Protein AF-A0A7Y3DMK2-F1 (afdb_monomer)

Mean predicted aligned error: 9.48 Å

Foldseek 3Di:
DVVVVVVVVVVVVVVVVVPPPPCVPPDQDDDPDGHPDDCVVCPVFWDCVQWDADDPHNQKTWTWTDDDPPDDTDIDIDGD

Structure (mmCIF, N/CA/C/O backbone):
data_AF-A0A7Y3DMK2-F1
#
_entry.id   AF-A0A7Y3DMK2-F1
#
loop_
_atom_site.group_PDB
_atom_site.id
_atom_site.type_symbol
_atom_site.label_atom_id
_atom_site.label_alt_id
_atom_site.label_comp_id
_atom_site.label_asym_id
_atom_site.label_entity_id
_atom_site.label_seq_id
_atom_site.pdbx_PDB_ins_code
_atom_site.Cartn_x
_atom_site.Cartn_y
_atom_site.Cartn_z
_atom_site.occupancy
_atom_site.B_iso_or_equiv
_atom_site.auth_seq_id
_atom_site.auth_comp_id
_atom_site.auth_asym_id
_atom_site.auth_atom_id
_atom_site.pdbx_PDB_model_num
ATOM 1 N N . MET A 1 1 ? -5.776 45.472 36.588 1.00 63.12 1 MET A N 1
ATOM 2 C CA . MET A 1 1 ? -5.215 45.066 35.272 1.00 63.12 1 MET A CA 1
ATOM 3 C C . MET A 1 1 ? -4.563 43.682 35.300 1.00 63.12 1 MET A C 1
ATOM 5 O O . MET A 1 1 ? -4.867 42.894 34.418 1.00 63.12 1 MET A O 1
ATOM 9 N N . LYS A 1 2 ? -3.757 43.341 36.320 1.00 74.56 2 LYS A N 1
ATOM 10 C CA . LYS A 1 2 ? -3.066 42.038 36.439 1.00 74.56 2 LYS A CA 1
ATOM 11 C C . LYS A 1 2 ? -3.996 40.809 36.359 1.00 74.56 2 LYS A C 1
ATOM 13 O O . LYS A 1 2 ? -3.723 39.898 35.594 1.00 74.56 2 LYS A O 1
ATOM 18 N N . THR A 1 3 ? -5.141 40.821 37.047 1.00 78.06 3 THR A N 1
ATOM 19 C CA . THR A 1 3 ? -6.107 39.701 37.028 1.00 78.06 3 THR A CA 1
ATOM 20 C C . THR A 1 3 ? -6.735 39.465 35.651 1.00 78.06 3 THR A C 1
ATOM 22 O O . THR A 1 3 ? -6.909 38.326 35.240 1.00 78.06 3 THR A O 1
ATOM 25 N N . ARG A 1 4 ? -7.024 40.537 34.897 1.00 85.75 4 ARG A N 1
ATOM 26 C CA . ARG A 1 4 ? -7.562 40.433 33.529 1.00 85.75 4 ARG A CA 1
ATOM 27 C C . ARG A 1 4 ? -6.529 39.861 32.556 1.00 85.75 4 ARG A C 1
ATOM 29 O O . ARG A 1 4 ? -6.889 39.076 31.690 1.00 85.75 4 ARG A O 1
ATOM 36 N N . LEU A 1 5 ? -5.255 40.214 32.742 1.00 87.25 5 LEU A N 1
ATOM 37 C CA . LEU A 1 5 ? -4.151 39.662 31.958 1.00 87.25 5 LEU A CA 1
ATOM 38 C C . LEU A 1 5 ? -3.968 38.160 32.223 1.00 87.25 5 LEU A C 1
ATOM 40 O O . LEU A 1 5 ? -3.821 37.394 31.282 1.00 87.25 5 LEU A O 1
ATOM 44 N N . ILE A 1 6 ? -4.052 37.728 33.485 1.00 89.69 6 ILE A N 1
ATOM 45 C CA . ILE A 1 6 ? -3.957 36.305 33.853 1.00 89.69 6 ILE A CA 1
ATOM 46 C C . ILE A 1 6 ? -5.098 35.500 33.223 1.00 89.69 6 ILE A C 1
ATOM 48 O O . ILE A 1 6 ? -4.854 34.429 32.673 1.00 89.69 6 ILE A O 1
ATOM 52 N N . LEU A 1 7 ? -6.331 36.013 33.264 1.00 90.19 7 LEU A N 1
ATOM 53 C CA . LEU A 1 7 ? -7.480 35.352 32.634 1.00 90.19 7 LEU A CA 1
ATOM 54 C C . LEU A 1 7 ? -7.311 35.241 31.115 1.00 90.19 7 LEU A C 1
ATOM 56 O O . LEU A 1 7 ? -7.591 34.193 30.543 1.00 90.19 7 LEU A O 1
ATOM 60 N N . PHE A 1 8 ? -6.797 36.291 30.475 1.00 90.69 8 PHE A N 1
ATOM 61 C CA . PHE A 1 8 ? -6.542 36.297 29.037 1.00 90.69 8 PHE A CA 1
ATOM 62 C C . PHE A 1 8 ? -5.454 35.292 28.628 1.00 90.69 8 PHE A C 1
ATOM 64 O O . PHE A 1 8 ? -5.630 34.550 27.666 1.00 90.69 8 PHE A O 1
ATOM 71 N N . VAL A 1 9 ? -4.361 35.211 29.390 1.00 92.38 9 VAL A N 1
ATO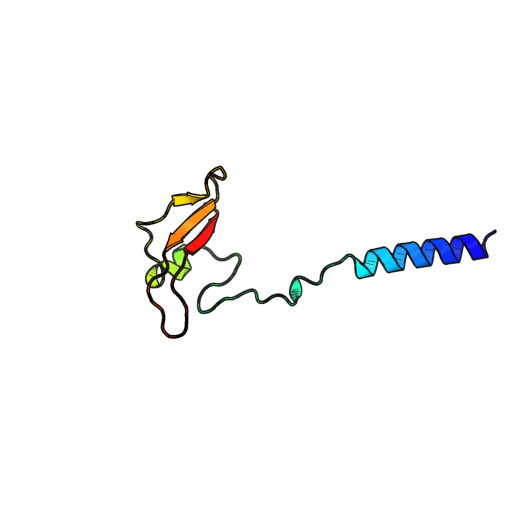M 72 C CA . VAL A 1 9 ? -3.291 34.229 29.148 1.00 92.38 9 VAL A CA 1
ATOM 73 C C . VAL A 1 9 ? -3.800 32.801 29.349 1.00 92.38 9 VAL A C 1
ATOM 75 O O . VAL A 1 9 ? -3.530 31.943 28.516 1.00 92.38 9 VAL A O 1
ATOM 78 N N . ASN A 1 10 ? -4.587 32.542 30.398 1.00 87.06 10 ASN A N 1
ATOM 79 C CA . ASN A 1 10 ? -5.181 31.218 30.611 1.00 87.06 10 ASN A CA 1
ATOM 80 C C .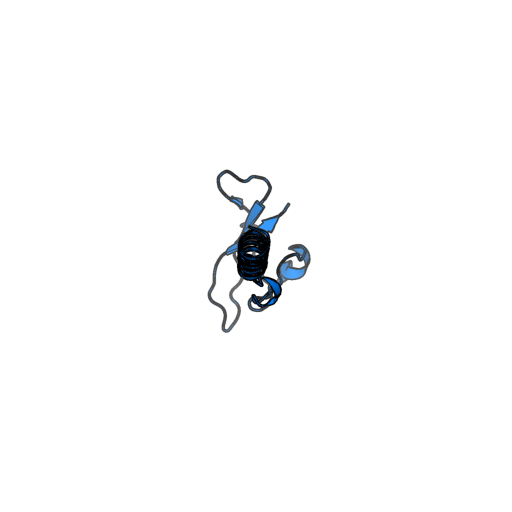 ASN A 1 10 ? -6.126 30.823 29.471 1.00 87.06 10 ASN A C 1
ATOM 82 O O . ASN A 1 10 ? -6.094 29.683 29.020 1.00 87.06 10 ASN A O 1
ATOM 86 N N . PHE A 1 11 ? -6.925 31.767 28.971 1.00 87.81 11 PHE A N 1
ATOM 87 C CA . PHE A 1 11 ? -7.809 31.531 27.833 1.00 87.81 11 PHE A CA 1
ATOM 88 C C . PHE A 1 11 ? -7.029 31.178 26.557 1.00 87.81 11 PHE A C 1
ATOM 90 O O . PHE A 1 11 ? -7.383 30.225 25.866 1.00 87.81 11 PHE A O 1
ATOM 97 N N . LEU A 1 12 ? -5.926 31.884 26.284 1.00 88.25 12 LEU A N 1
ATOM 98 C CA . LEU A 1 12 ? -5.041 31.577 25.157 1.00 88.25 12 LEU A CA 1
ATOM 99 C C . LEU A 1 12 ? -4.408 30.185 25.269 1.00 88.25 12 LEU A C 1
ATOM 101 O O . LEU A 1 12 ? -4.369 29.460 24.278 1.00 88.25 12 LEU A O 1
ATOM 105 N N . VAL A 1 13 ? -3.961 29.789 26.464 1.00 86.25 13 VAL A N 1
ATOM 106 C CA . VAL A 1 13 ? -3.415 28.442 26.710 1.00 86.25 13 VAL A CA 1
ATOM 107 C C . VAL A 1 13 ? -4.483 27.370 26.488 1.00 86.25 13 VAL A C 1
ATOM 109 O O . VAL A 1 13 ? -4.199 26.346 25.873 1.00 86.25 13 VAL A O 1
ATOM 112 N N . PHE A 1 14 ? -5.722 27.614 26.922 1.00 82.44 14 PHE A N 1
ATOM 113 C CA . PHE A 1 14 ? -6.822 26.662 26.753 1.00 82.44 14 PHE A CA 1
ATOM 114 C C . PHE A 1 14 ? -7.166 26.424 25.275 1.00 82.44 14 PHE A C 1
ATOM 116 O O . PHE A 1 14 ? -7.359 25.280 24.874 1.00 82.44 14 PHE A O 1
ATOM 123 N N . ILE A 1 15 ? -7.171 27.480 24.452 1.00 81.75 15 ILE A N 1
ATOM 124 C CA . ILE A 1 15 ? -7.356 27.370 22.992 1.00 81.75 15 ILE A CA 1
ATOM 125 C C . ILE A 1 15 ? -6.199 26.601 22.343 1.00 81.75 15 ILE A C 1
ATOM 127 O O . ILE A 1 15 ? -6.409 25.827 21.411 1.00 81.75 15 ILE A O 1
ATOM 131 N N . TRP A 1 16 ? -4.975 26.795 22.834 1.00 74.62 16 TRP A N 1
ATOM 132 C CA . TRP A 1 16 ? -3.798 26.105 22.308 1.00 74.62 16 TRP A CA 1
ATOM 133 C C . TRP A 1 16 ? -3.854 24.590 22.540 1.00 74.62 16 TRP A C 1
ATOM 135 O O . TRP A 1 16 ? -3.463 23.825 21.665 1.00 74.62 16 TRP A O 1
ATOM 145 N N . VAL A 1 17 ? -4.381 24.150 23.686 1.00 72.44 17 VAL A N 1
ATOM 146 C CA . VAL A 1 17 ? -4.510 22.721 24.016 1.00 72.44 17 VAL A CA 1
ATOM 147 C C . VAL A 1 17 ? -5.643 22.051 23.232 1.00 72.44 17 VAL A C 1
ATOM 149 O O . VAL A 1 17 ? -5.480 20.919 22.789 1.00 72.44 17 VAL A O 1
ATOM 1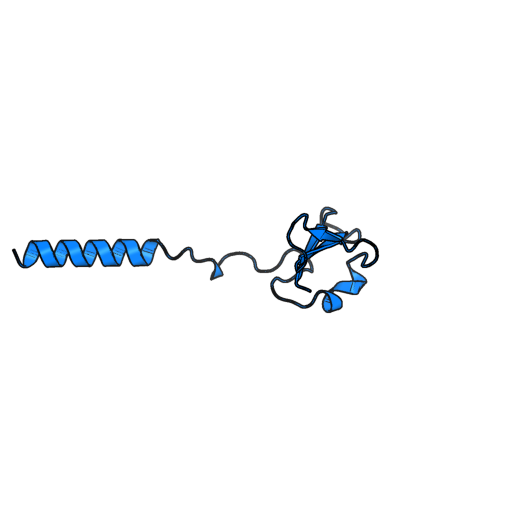52 N N . THR A 1 18 ? -6.774 22.728 23.013 1.00 66.00 18 THR A N 1
ATOM 153 C CA . THR A 1 18 ? -7.914 22.139 22.282 1.00 66.00 18 THR A CA 1
ATOM 154 C C . THR A 1 18 ? -7.728 22.110 20.763 1.00 66.00 18 THR A C 1
ATOM 156 O O . THR A 1 18 ? -8.437 21.371 20.084 1.00 66.00 18 THR A O 1
ATOM 159 N N . GLY A 1 19 ? -6.782 22.887 20.224 1.00 60.66 19 GLY A N 1
ATOM 160 C CA . GLY A 1 19 ? -6.443 22.902 18.798 1.00 60.66 19 GLY A CA 1
ATOM 161 C C . GLY A 1 19 ? -5.529 21.760 18.342 1.00 60.66 19 GLY A C 1
ATOM 162 O O . GLY A 1 19 ? -5.348 21.573 17.139 1.00 60.66 19 GLY A O 1
ATOM 163 N N . VAL A 1 20 ? -4.955 20.986 19.270 1.00 62.22 20 VAL A N 1
ATOM 164 C CA . VAL A 1 20 ? -4.187 19.785 18.927 1.00 62.22 20 VAL A CA 1
ATOM 165 C C . 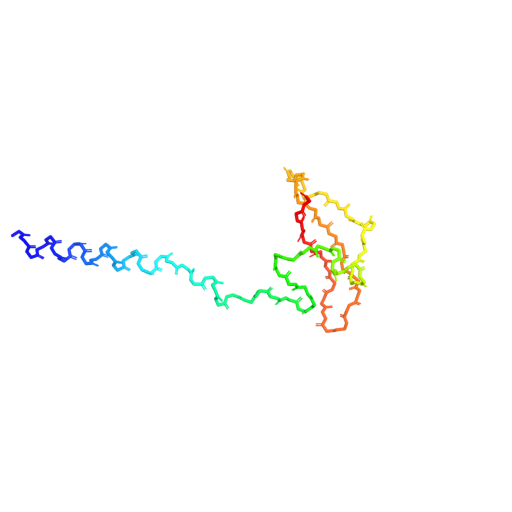VAL A 1 20 ? -5.182 18.659 18.675 1.00 62.22 20 VAL A C 1
ATOM 167 O O . VAL A 1 20 ? -5.581 17.942 19.588 1.00 62.22 20 VAL A O 1
ATOM 170 N N . SER A 1 21 ? -5.617 18.514 17.426 1.00 59.97 21 SER A N 1
ATOM 171 C CA . SER A 1 21 ? -6.323 17.312 16.989 1.00 59.97 21 SER A CA 1
ATOM 172 C C . SER A 1 21 ? -5.465 16.098 17.352 1.00 59.97 21 SER A C 1
ATOM 174 O O . SER A 1 21 ? -4.368 15.937 16.815 1.00 59.97 21 SER A O 1
ATOM 176 N N . PHE A 1 22 ? -5.934 15.265 18.284 1.00 59.44 22 PHE A N 1
ATOM 177 C CA . PHE A 1 22 ? -5.268 14.030 18.701 1.00 59.44 22 PHE A CA 1
ATOM 178 C C . PHE A 1 22 ? -5.327 12.991 17.567 1.00 59.44 22 PHE A C 1
ATOM 180 O O . PHE A 1 22 ? -6.032 11.992 17.642 1.00 59.44 22 PHE A O 1
ATOM 187 N N . ALA A 1 23 ? -4.568 13.215 16.492 1.00 57.62 23 ALA A N 1
ATOM 188 C CA . ALA A 1 23 ? -4.439 12.284 15.370 1.00 57.62 23 ALA A CA 1
ATOM 189 C C . ALA A 1 23 ? -3.809 10.940 15.783 1.00 57.62 23 ALA A C 1
ATOM 191 O O . ALA A 1 23 ? -3.905 9.969 15.046 1.00 57.62 23 ALA A O 1
ATOM 192 N N . ASN A 1 24 ? -3.221 10.865 16.981 1.00 58.62 24 ASN A N 1
ATOM 193 C CA . ASN A 1 24 ? -2.669 9.635 17.543 1.00 58.62 24 ASN A CA 1
ATOM 194 C C . ASN A 1 24 ? -3.731 8.549 17.810 1.00 58.62 24 ASN A C 1
ATOM 196 O O . ASN A 1 24 ? -3.375 7.378 17.899 1.00 58.62 24 ASN A O 1
ATOM 200 N N . GLU A 1 25 ? -5.010 8.917 17.946 1.00 64.62 25 GLU A N 1
ATOM 201 C CA . GLU A 1 25 ? -6.119 7.964 18.116 1.00 64.62 25 GLU A CA 1
ATOM 202 C C . GLU A 1 25 ? -6.746 7.522 16.784 1.00 64.62 25 GLU A C 1
ATOM 204 O O . GLU A 1 25 ? -7.588 6.622 16.765 1.00 64.62 25 GLU A O 1
ATOM 209 N N . ALA A 1 26 ? -6.353 8.127 15.657 1.00 70.12 26 ALA A N 1
ATOM 210 C CA . ALA A 1 26 ? -6.845 7.699 14.357 1.00 70.12 26 ALA A CA 1
ATOM 211 C C . ALA A 1 26 ? -6.273 6.309 14.010 1.00 70.12 26 AL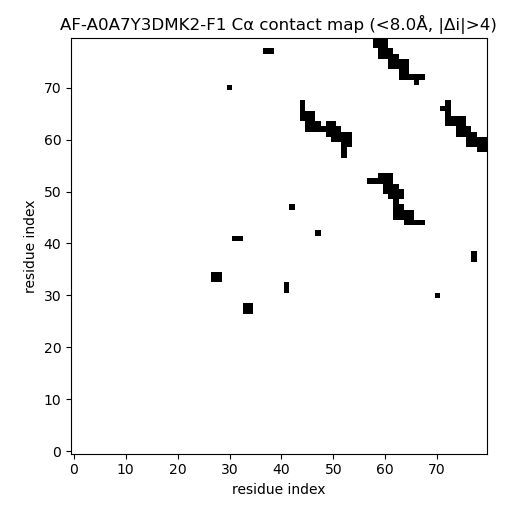A A C 1
ATOM 213 O O . ALA A 1 26 ? -5.103 6.029 14.286 1.00 70.12 26 ALA A O 1
ATOM 214 N N . PRO A 1 27 ? -7.067 5.413 13.400 1.00 73.06 27 PRO A N 1
ATOM 215 C CA . PRO A 1 27 ? -6.576 4.104 12.998 1.00 73.06 27 PRO A CA 1
ATOM 216 C C . PRO A 1 27 ? -5.459 4.260 11.960 1.00 73.06 27 PRO A C 1
ATOM 218 O O . PRO A 1 27 ? -5.679 4.754 10.857 1.00 73.06 27 PRO A O 1
ATOM 221 N N . HIS A 1 28 ? -4.257 3.798 12.307 1.00 83.75 28 HIS A N 1
ATOM 222 C CA . HIS A 1 28 ? -3.087 3.814 11.420 1.00 83.75 28 HIS A CA 1
ATOM 223 C C . HIS A 1 28 ? -3.043 2.622 10.453 1.00 83.75 28 HIS A C 1
ATOM 225 O O . HIS A 1 28 ? -2.057 2.429 9.745 1.00 83.75 28 HIS A O 1
ATOM 231 N N . GLN A 1 29 ? -4.094 1.803 10.438 1.00 89.25 29 GLN A N 1
ATOM 232 C CA . GLN A 1 29 ? -4.182 0.592 9.640 1.00 89.25 29 GLN A CA 1
ATOM 233 C C . GLN A 1 29 ? -5.609 0.394 9.129 1.00 89.25 29 GLN A C 1
ATOM 235 O O . GLN A 1 29 ? -6.576 0.560 9.874 1.00 89.25 29 GLN A O 1
ATOM 240 N N . VAL A 1 30 ? -5.727 -0.013 7.866 1.00 87.38 30 VAL A N 1
ATOM 241 C CA . VAL A 1 30 ? -6.981 -0.441 7.238 1.00 87.38 30 VAL A CA 1
ATOM 242 C C . VAL A 1 30 ? -6.750 -1.811 6.613 1.00 87.38 30 VAL A C 1
ATOM 244 O O . VAL A 1 30 ? -6.009 -1.952 5.640 1.00 87.38 30 VAL A O 1
ATOM 247 N N . GLY A 1 31 ? -7.370 -2.845 7.186 1.00 88.75 31 GLY A N 1
ATOM 248 C CA . GLY A 1 31 ? -7.134 -4.221 6.755 1.00 88.75 31 GLY A CA 1
ATOM 249 C C . GLY A 1 31 ? -5.671 -4.621 6.935 1.00 88.75 31 GLY A C 1
ATOM 250 O O . GLY A 1 31 ? -5.163 -4.599 8.051 1.00 88.75 31 GLY A O 1
ATOM 251 N N . VAL A 1 32 ? -4.996 -4.967 5.838 1.00 91.88 32 VAL A N 1
ATOM 252 C CA . VAL A 1 32 ? -3.562 -5.314 5.820 1.00 91.88 32 VAL A CA 1
ATOM 253 C C . VAL A 1 32 ? -2.640 -4.105 5.620 1.00 91.88 32 VAL A C 1
ATOM 255 O O . VAL A 1 32 ? -1.431 -4.237 5.782 1.00 91.88 32 VAL A O 1
ATOM 258 N N . PHE A 1 33 ? -3.182 -2.935 5.269 1.00 93.44 33 PHE A N 1
ATOM 259 C CA . PHE A 1 33 ? -2.398 -1.758 4.892 1.00 93.44 33 PHE A CA 1
ATOM 260 C C . PHE A 1 33 ? -2.145 -0.857 6.097 1.00 93.44 33 PHE A C 1
ATOM 262 O O . PHE A 1 33 ? -3.090 -0.425 6.758 1.00 93.44 33 PHE A O 1
ATOM 269 N N . ILE A 1 34 ? -0.874 -0.556 6.362 1.00 93.00 34 ILE A N 1
ATOM 270 C CA . ILE A 1 34 ? -0.427 0.268 7.492 1.00 93.00 34 ILE A CA 1
ATOM 271 C C . ILE A 1 34 ? 0.131 1.584 6.943 1.00 93.00 34 ILE A C 1
ATOM 273 O O . ILE A 1 34 ? 0.934 1.579 6.007 1.00 93.00 34 ILE A O 1
ATOM 277 N N . LEU A 1 35 ? -0.285 2.711 7.522 1.00 90.62 35 LEU A N 1
ATOM 278 C CA . LEU A 1 35 ? 0.209 4.035 7.144 1.00 90.62 35 LEU A CA 1
ATOM 279 C C . LEU A 1 35 ? 1.715 4.156 7.398 1.00 90.62 35 LEU A C 1
ATOM 281 O O . LEU A 1 35 ? 2.221 3.652 8.394 1.00 90.62 35 LEU A O 1
ATOM 285 N N . ASN A 1 36 ? 2.414 4.893 6.531 1.00 90.50 36 ASN A N 1
ATOM 286 C CA . ASN A 1 36 ? 3.857 5.146 6.632 1.00 90.50 36 ASN A CA 1
ATOM 287 C C . ASN A 1 36 ? 4.738 3.881 6.531 1.00 90.50 36 ASN A C 1
ATOM 289 O O . ASN A 1 36 ? 5.822 3.808 7.109 1.00 90.50 36 ASN A O 1
ATOM 293 N N . HIS A 1 37 ? 4.280 2.875 5.785 1.00 92.69 37 HIS A N 1
ATOM 294 C CA . HIS A 1 37 ? 5.075 1.702 5.431 1.00 92.69 37 HIS A CA 1
ATOM 295 C C . HIS A 1 37 ? 5.392 1.684 3.936 1.00 92.69 37 HIS A C 1
ATOM 297 O O . HIS A 1 37 ? 4.624 2.170 3.110 1.00 92.69 37 HIS A O 1
ATOM 303 N N . ASN A 1 38 ? 6.532 1.083 3.589 1.00 93.75 38 ASN A N 1
ATOM 304 C CA . ASN A 1 38 ? 6.939 0.915 2.200 1.00 93.75 38 ASN A CA 1
ATOM 305 C C . ASN A 1 38 ? 5.942 0.015 1.445 1.00 93.75 38 ASN A C 1
ATOM 307 O O . ASN A 1 38 ? 5.619 -1.077 1.922 1.00 93.75 38 ASN A O 1
ATOM 311 N N . ILE A 1 39 ? 5.507 0.452 0.258 1.00 94.81 39 ILE A N 1
ATOM 312 C CA . ILE A 1 39 ? 4.558 -0.273 -0.597 1.00 94.81 39 IL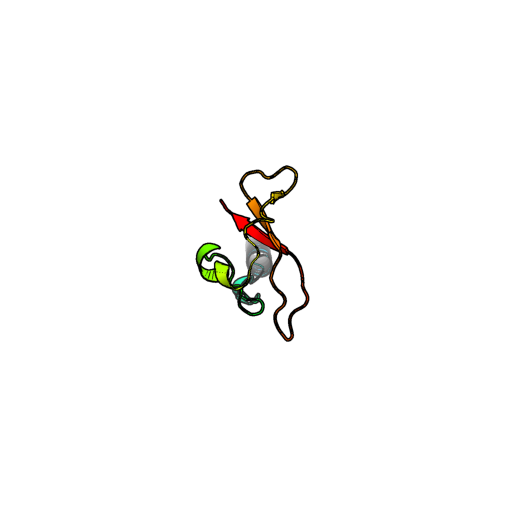E A CA 1
ATOM 313 C C . ILE A 1 39 ? 5.024 -1.694 -0.943 1.00 94.81 39 ILE A C 1
ATOM 315 O O . ILE A 1 39 ? 4.208 -2.609 -1.040 1.00 94.81 39 ILE A O 1
ATOM 319 N N . ALA A 1 40 ? 6.338 -1.922 -1.039 1.00 94.31 40 ALA A N 1
ATOM 320 C CA . ALA A 1 40 ? 6.919 -3.227 -1.345 1.00 94.31 40 ALA A CA 1
ATOM 321 C C . ALA A 1 40 ? 6.544 -4.305 -0.315 1.00 94.31 40 ALA A C 1
ATOM 323 O O . ALA A 1 40 ? 6.481 -5.487 -0.660 1.00 94.31 40 ALA A O 1
ATOM 324 N N . ASN A 1 41 ? 6.235 -3.908 0.925 1.00 95.75 41 ASN A N 1
ATOM 325 C CA . ASN A 1 41 ? 5.767 -4.818 1.973 1.00 95.75 41 ASN A CA 1
ATOM 326 C C . ASN A 1 41 ? 4.370 -5.391 1.679 1.00 95.75 41 ASN A C 1
ATOM 328 O O . ASN A 1 41 ? 3.986 -6.394 2.273 1.00 95.75 41 ASN A O 1
ATOM 332 N N . PHE A 1 42 ? 3.616 -4.770 0.769 1.00 95.06 42 PHE A N 1
ATOM 333 C CA . PHE A 1 42 ? 2.232 -5.118 0.452 1.00 95.06 42 PHE A CA 1
ATOM 334 C C . PHE A 1 42 ? 2.049 -5.635 -0.980 1.00 95.06 42 PHE A C 1
ATOM 336 O O . PHE A 1 42 ? 0.911 -5.807 -1.408 1.00 95.06 42 PHE A O 1
ATOM 343 N N . LYS A 1 43 ? 3.134 -5.931 -1.713 1.00 94.44 43 LYS A N 1
ATOM 344 C CA . LYS A 1 43 ? 3.119 -6.395 -3.120 1.00 94.44 43 LYS A CA 1
ATOM 345 C C . LYS A 1 43 ? 2.169 -7.571 -3.393 1.00 94.44 43 LYS A C 1
ATOM 347 O O . LYS A 1 43 ? 1.616 -7.707 -4.482 1.00 94.44 43 LYS A O 1
ATOM 352 N N . ASP A 1 44 ? 1.955 -8.424 -2.395 1.00 95.81 44 ASP A N 1
ATOM 353 C CA . ASP A 1 44 ? 1.087 -9.592 -2.530 1.00 95.81 44 ASP A CA 1
ATOM 354 C C . ASP A 1 44 ? -0.397 -9.199 -2.551 1.00 95.81 44 ASP A C 1
ATOM 356 O O . ASP A 1 44 ? -1.205 -9.934 -3.115 1.00 95.81 44 ASP A O 1
ATOM 360 N N . TYR A 1 45 ? -0.736 -8.005 -2.059 1.00 95.81 45 TYR A N 1
ATOM 361 C CA . TYR A 1 45 ? -2.089 -7.460 -1.922 1.00 95.81 45 TYR A CA 1
ATOM 362 C C . TYR A 1 45 ? -2.427 -6.351 -2.930 1.00 95.81 45 TYR A C 1
ATOM 364 O O . TYR A 1 45 ? -3.562 -5.881 -2.944 1.00 95.81 45 TYR A O 1
ATOM 372 N N . VAL A 1 46 ? -1.483 -5.940 -3.779 1.00 96.25 46 VAL A N 1
ATOM 373 C CA . VAL A 1 46 ? -1.658 -4.858 -4.767 1.00 96.25 46 VAL A CA 1
ATOM 374 C C . VAL A 1 46 ? -1.285 -5.312 -6.174 1.00 96.25 46 VAL A C 1
ATOM 376 O O . VAL A 1 46 ? -0.581 -6.311 -6.345 1.00 96.25 46 VAL A O 1
ATOM 379 N N . ILE A 1 47 ? -1.773 -4.595 -7.182 1.00 97.12 47 ILE A N 1
ATOM 380 C CA . ILE A 1 47 ? -1.478 -4.829 -8.600 1.00 97.12 47 ILE A CA 1
ATOM 381 C C . ILE A 1 47 ? -0.525 -3.724 -9.061 1.00 97.12 47 ILE A C 1
ATOM 383 O O . ILE A 1 47 ? -0.959 -2.694 -9.560 1.00 97.12 47 ILE A O 1
ATOM 387 N N . MET A 1 48 ? 0.781 -3.908 -8.846 1.00 95.06 48 MET A N 1
ATOM 388 C CA . MET A 1 48 ? 1.794 -2.858 -9.068 1.00 95.06 48 MET A CA 1
ATOM 389 C C . MET A 1 48 ? 1.806 -2.302 -10.497 1.00 95.06 48 MET A C 1
ATOM 391 O O . MET A 1 48 ? 2.224 -1.172 -10.718 1.00 95.06 48 MET A O 1
ATOM 395 N N . GLU A 1 49 ? 1.325 -3.071 -11.469 1.00 96.50 49 GLU A N 1
ATOM 396 C CA . GLU A 1 49 ? 1.218 -2.673 -12.871 1.00 96.50 49 GLU A CA 1
ATOM 397 C C . GLU A 1 49 ? 0.205 -1.540 -13.103 1.00 96.50 49 GLU A C 1
ATOM 399 O O . GLU A 1 49 ? 0.245 -0.901 -14.153 1.00 96.50 49 GLU A O 1
ATOM 404 N N . THR A 1 50 ? -0.692 -1.276 -12.147 1.00 96.56 50 THR A N 1
ATOM 405 C CA . THR A 1 50 ? -1.661 -0.171 -12.218 1.00 96.56 50 THR A CA 1
ATOM 406 C C . THR A 1 50 ? -1.162 1.104 -11.535 1.00 96.56 50 THR A C 1
ATOM 408 O O . THR A 1 50 ? -1.961 2.020 -11.346 1.00 96.56 50 THR A O 1
ATOM 411 N N . ALA A 1 51 ? 0.102 1.157 -11.099 1.00 95.94 51 ALA A N 1
ATOM 412 C CA . ALA A 1 51 ? 0.658 2.326 -10.429 1.00 95.94 51 ALA A CA 1
ATOM 413 C C . ALA A 1 51 ? 0.627 3.551 -11.354 1.00 95.94 51 ALA A C 1
ATOM 415 O O . ALA A 1 51 ? 1.174 3.529 -12.460 1.00 95.94 51 ALA A O 1
ATOM 416 N N . LEU A 1 52 ? -0.031 4.618 -10.902 1.00 95.44 52 LEU A N 1
ATOM 417 C CA . LEU A 1 52 ? -0.138 5.882 -11.627 1.00 95.44 52 LEU A CA 1
ATOM 418 C C . LEU A 1 52 ? 0.023 7.066 -10.667 1.00 95.44 52 LEU A C 1
ATOM 420 O O . LEU A 1 52 ? -0.499 7.016 -9.553 1.00 95.44 52 LEU A O 1
ATOM 424 N N . PRO A 1 53 ? 0.686 8.160 -11.081 1.00 94.94 53 PRO A N 1
ATOM 4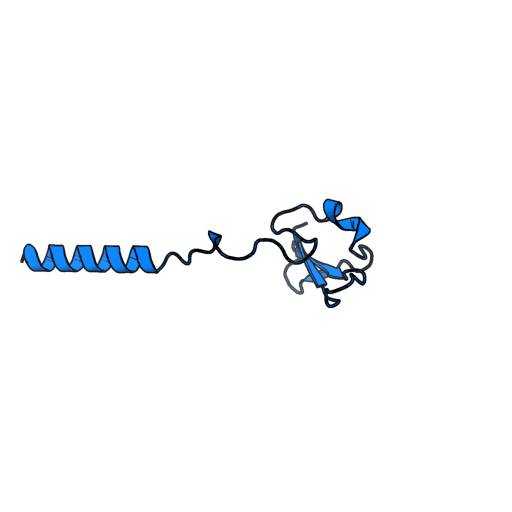25 C CA . PRO A 1 53 ? 0.823 9.348 -10.248 1.00 94.94 53 PRO A CA 1
ATOM 426 C C . PRO A 1 53 ? -0.536 10.012 -9.993 1.00 94.94 53 PRO A C 1
ATOM 428 O O . PRO A 1 53 ? -1.395 10.094 -10.881 1.00 94.94 53 PRO A O 1
ATOM 431 N N . ILE A 1 54 ? -0.723 10.559 -8.791 1.00 92.38 54 ILE A N 1
ATOM 432 C CA . ILE A 1 54 ? -1.950 11.280 -8.437 1.00 92.38 54 ILE A CA 1
ATOM 433 C C . ILE A 1 54 ? -1.968 12.626 -9.155 1.00 92.38 54 ILE A C 1
ATOM 435 O O . ILE A 1 54 ? -1.420 13.608 -8.666 1.00 92.38 54 ILE A O 1
ATOM 439 N N . ARG A 1 55 ? -2.671 12.718 -10.286 1.00 87.12 55 ARG A N 1
ATOM 440 C CA . ARG A 1 55 ? -2.956 13.961 -11.037 1.00 87.12 55 ARG A CA 1
ATOM 441 C C . ARG A 1 55 ? -1.765 14.938 -11.137 1.00 87.12 55 ARG A C 1
ATOM 443 O O . ARG A 1 55 ? -1.021 14.875 -12.101 1.00 87.12 55 ARG A O 1
ATOM 450 N N . HIS A 1 56 ? -1.643 15.894 -10.208 1.00 84.31 56 HIS A N 1
ATOM 451 C CA . HIS A 1 56 ? -0.624 16.961 -10.205 1.00 84.31 56 HIS A CA 1
ATOM 452 C C . HIS A 1 56 ? 0.503 16.735 -9.182 1.00 84.31 56 HIS A C 1
ATOM 454 O O . HIS A 1 56 ? 1.307 17.633 -8.943 1.00 84.31 56 HIS A O 1
ATOM 460 N N . ILE A 1 57 ? 0.516 15.579 -8.528 1.00 89.31 57 ILE A N 1
ATOM 461 C CA . ILE A 1 57 ? 1.435 15.203 -7.462 1.00 89.31 57 ILE A CA 1
ATOM 462 C C . ILE A 1 57 ? 2.238 14.012 -7.984 1.00 89.31 57 ILE A C 1
ATOM 464 O O . ILE A 1 57 ? 1.802 12.870 -7.898 1.00 89.31 57 ILE A O 1
ATOM 468 N N . GLU A 1 58 ? 3.398 14.292 -8.573 1.00 85.62 58 GLU A N 1
ATOM 469 C CA . GLU A 1 58 ? 4.243 13.266 -9.205 1.00 85.62 58 GLU A CA 1
ATOM 470 C C . GLU A 1 58 ? 5.019 12.412 -8.192 1.00 85.62 58 GLU A C 1
ATOM 472 O O . GLU A 1 58 ? 5.529 11.361 -8.551 1.00 85.62 58 GLU A O 1
ATOM 477 N N . ASN A 1 59 ? 5.100 12.838 -6.928 1.00 91.31 59 ASN A N 1
ATOM 478 C CA . ASN A 1 59 ? 5.787 12.108 -5.858 1.00 91.31 59 ASN A CA 1
ATOM 479 C C . ASN A 1 59 ? 4.867 11.166 -5.060 1.00 91.31 59 ASN A C 1
ATOM 481 O O . ASN A 1 59 ? 5.283 10.633 -4.029 1.00 91.31 59 ASN A O 1
ATOM 485 N N . ILE A 1 60 ? 3.605 11.023 -5.475 1.00 94.19 60 ILE A N 1
ATOM 486 C CA . ILE A 1 60 ? 2.645 10.093 -4.878 1.00 94.19 60 ILE A CA 1
ATOM 487 C C . ILE A 1 60 ? 1.971 9.315 -6.003 1.00 94.19 60 ILE A C 1
ATOM 489 O O . ILE A 1 60 ? 1.405 9.906 -6.922 1.00 94.19 60 ILE A O 1
ATOM 493 N N . GLU A 1 61 ? 1.991 7.995 -5.891 1.00 95.69 61 GLU A N 1
ATOM 494 C CA . GLU A 1 61 ? 1.336 7.074 -6.813 1.00 95.69 61 GLU A CA 1
ATOM 495 C C . GLU A 1 61 ? 0.138 6.400 -6.141 1.00 95.69 61 GLU A C 1
ATOM 497 O O . GLU A 1 61 ? 0.137 6.163 -4.932 1.00 95.69 61 GLU A O 1
ATOM 502 N N . GLU A 1 62 ? -0.883 6.083 -6.932 1.00 96.12 62 GLU A N 1
ATOM 503 C CA . GLU A 1 62 ? -2.017 5.242 -6.560 1.00 96.12 62 GLU A CA 1
ATOM 504 C C . GLU A 1 62 ? -1.937 3.899 -7.283 1.00 96.12 62 GLU A C 1
ATOM 506 O O . GLU A 1 62 ? -1.614 3.835 -8.468 1.00 96.12 62 GLU A O 1
ATOM 511 N N . VAL A 1 63 ? -2.263 2.823 -6.568 1.00 96.75 63 VAL A N 1
ATOM 512 C CA . VAL A 1 63 ? -2.282 1.453 -7.094 1.00 96.75 63 VAL A CA 1
ATOM 513 C C . VAL A 1 63 ? -3.562 0.734 -6.679 1.00 96.75 63 VAL A C 1
ATOM 515 O O . VAL A 1 63 ? -4.078 0.950 -5.579 1.00 96.75 63 VAL A O 1
ATOM 518 N N . GLU A 1 64 ? -4.080 -0.131 -7.548 1.00 97.44 64 GLU A N 1
ATOM 519 C CA . GLU A 1 64 ? -5.240 -0.966 -7.256 1.00 97.44 64 GLU A CA 1
ATOM 520 C C . GLU A 1 64 ? -4.881 -2.075 -6.265 1.00 97.44 64 GLU A C 1
ATOM 522 O O . GLU A 1 64 ? -3.842 -2.738 -6.366 1.00 97.44 64 GLU A O 1
ATOM 527 N N . ILE A 1 65 ? -5.776 -2.310 -5.305 1.00 96.62 65 ILE A N 1
ATOM 528 C CA . ILE A 1 65 ? -5.671 -3.465 -4.413 1.00 96.62 65 ILE A CA 1
ATOM 529 C C . ILE A 1 65 ? -6.291 -4.699 -5.066 1.00 96.62 65 ILE A C 1
ATOM 531 O O . ILE A 1 65 ? -7.326 -4.629 -5.734 1.00 96.62 65 ILE A O 1
ATOM 535 N N . LYS A 1 66 ? -5.700 -5.864 -4.808 1.00 95.56 66 LYS A N 1
ATOM 536 C CA . LYS A 1 66 ? -6.329 -7.145 -5.133 1.00 95.56 66 LYS A CA 1
ATOM 537 C C . LYS A 1 66 ? -7.587 -7.343 -4.275 1.00 95.56 66 LYS A C 1
ATOM 539 O O . LYS A 1 66 ? -7.688 -6.766 -3.191 1.00 95.56 66 LYS A O 1
ATOM 544 N N . PRO A 1 67 ? -8.545 -8.179 -4.711 1.00 94.50 67 PRO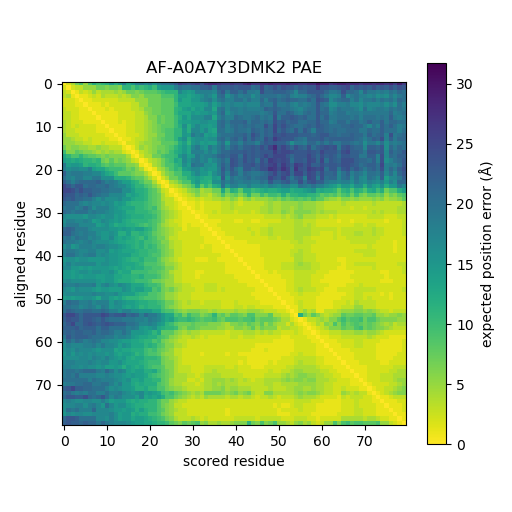 A N 1
ATOM 545 C CA . PRO A 1 67 ? -9.676 -8.555 -3.873 1.00 94.50 67 PRO A CA 1
ATOM 546 C C . PRO A 1 67 ? -9.205 -9.200 -2.562 1.00 94.50 67 PRO A C 1
ATOM 548 O O . PRO A 1 67 ? -8.460 -10.179 -2.583 1.00 94.50 67 PRO A O 1
ATOM 551 N N . ILE A 1 68 ? -9.658 -8.663 -1.429 1.00 93.56 68 ILE A N 1
ATOM 552 C CA . ILE A 1 68 ? -9.395 -9.199 -0.088 1.00 93.56 68 ILE A CA 1
ATOM 553 C C . ILE A 1 68 ? -10.746 -9.423 0.588 1.00 93.56 68 ILE A C 1
ATOM 555 O O . ILE A 1 68 ? -11.605 -8.541 0.585 1.00 93.56 68 ILE A O 1
ATOM 559 N N . GLU A 1 69 ? -10.950 -10.608 1.160 1.00 92.38 69 GLU A N 1
ATOM 560 C CA . GLU A 1 69 ? -12.202 -10.940 1.838 1.00 92.38 69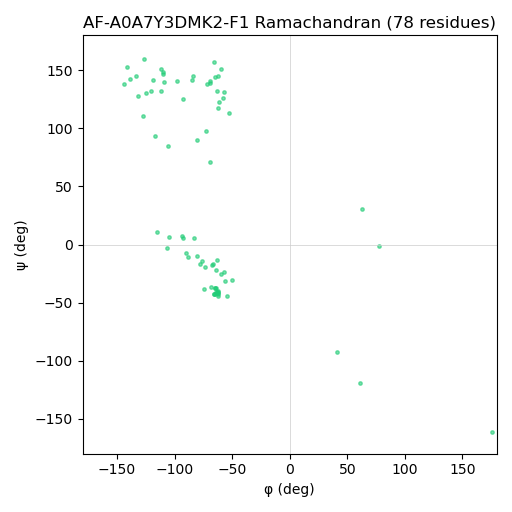 GLU A CA 1
ATOM 561 C C . GLU A 1 69 ? -12.504 -9.941 2.968 1.00 92.38 69 GLU A C 1
ATOM 563 O O . GLU A 1 69 ? -11.641 -9.605 3.776 1.00 92.38 69 GLU A O 1
ATOM 568 N N . GLY A 1 70 ? -13.738 -9.430 3.002 1.00 91.31 70 GLY A N 1
ATOM 569 C CA . GLY A 1 70 ? -14.170 -8.443 3.996 1.00 91.31 70 GLY A CA 1
ATOM 570 C C . GLY A 1 70 ? -13.703 -7.003 3.739 1.00 91.31 70 GLY A C 1
ATOM 571 O O . GLY A 1 70 ? -14.086 -6.111 4.496 1.00 91.31 70 GLY A O 1
ATOM 572 N N . ILE A 1 71 ? -12.941 -6.741 2.671 1.00 90.12 71 ILE A N 1
ATOM 573 C CA . ILE A 1 71 ? -12.467 -5.401 2.297 1.00 90.12 71 ILE A CA 1
ATOM 574 C C . ILE A 1 71 ? -12.985 -5.047 0.900 1.00 90.12 71 ILE A C 1
ATOM 576 O O . ILE A 1 71 ? -12.896 -5.835 -0.039 1.00 90.12 71 ILE A O 1
ATOM 580 N N . LYS A 1 72 ? -13.540 -3.840 0.742 1.00 89.50 72 LYS A N 1
ATOM 581 C CA . LYS A 1 72 ? -13.943 -3.341 -0.580 1.00 89.50 72 LYS A CA 1
ATOM 582 C C . LYS A 1 72 ? -12.708 -3.052 -1.433 1.00 89.50 72 LYS A C 1
ATOM 584 O O . LYS A 1 72 ? -11.756 -2.463 -0.933 1.00 89.50 72 LYS A O 1
ATOM 589 N N . SER A 1 73 ? -12.765 -3.402 -2.716 1.00 86.75 73 SER A N 1
ATOM 590 C CA . SER A 1 73 ? -11.749 -3.022 -3.702 1.00 86.75 73 SER A CA 1
ATOM 591 C C . SER A 1 73 ? -11.620 -1.498 -3.819 1.00 86.75 73 SER A C 1
ATOM 593 O O . SER A 1 73 ? -12.600 -0.773 -3.632 1.00 86.75 73 SER A O 1
ATOM 595 N N . GLY A 1 74 ? -10.429 -1.016 -4.168 1.00 92.81 74 GLY A N 1
ATOM 596 C CA . GLY A 1 74 ? -10.131 0.408 -4.289 1.00 92.81 74 GLY A CA 1
ATOM 597 C C . GLY A 1 74 ? -8.662 0.679 -4.610 1.00 92.81 74 GLY A C 1
ATOM 598 O O . GLY A 1 74 ? -7.943 -0.216 -5.056 1.00 92.81 74 GLY A O 1
ATOM 599 N N . LEU A 1 75 ? -8.241 1.918 -4.363 1.00 94.75 75 LEU A N 1
ATOM 600 C CA . LEU A 1 75 ? -6.875 2.392 -4.567 1.00 94.75 75 LEU A CA 1
ATOM 601 C C . LEU A 1 75 ? -6.200 2.648 -3.218 1.00 94.75 75 LEU A C 1
ATOM 603 O O . LEU A 1 75 ? -6.856 3.085 -2.269 1.00 94.75 75 LEU A O 1
ATOM 607 N N . ILE A 1 76 ? -4.891 2.421 -3.149 1.00 94.19 76 ILE A N 1
ATOM 608 C CA . ILE A 1 76 ? -4.049 2.937 -2.067 1.00 94.19 76 ILE A CA 1
ATOM 609 C C . ILE A 1 76 ? -2.988 3.864 -2.641 1.00 94.19 76 ILE A C 1
ATOM 611 O O . ILE A 1 76 ? -2.434 3.589 -3.703 1.00 94.19 76 ILE A O 1
ATOM 615 N N . ALA A 1 77 ? -2.704 4.943 -1.917 1.00 94.81 77 ALA A N 1
ATOM 616 C CA . ALA A 1 77 ? -1.674 5.902 -2.275 1.00 94.81 77 ALA A CA 1
ATOM 617 C C . ALA A 1 77 ? -0.374 5.623 -1.508 1.00 94.81 77 ALA A C 1
ATOM 619 O O . ALA A 1 77 ? -0.411 5.323 -0.310 1.00 94.81 77 ALA A O 1
ATOM 620 N N . TYR A 1 78 ? 0.772 5.765 -2.168 1.00 94.62 78 TYR A N 1
ATOM 621 C CA . TYR A 1 78 ? 2.094 5.686 -1.548 1.00 94.62 78 TYR A CA 1
ATOM 622 C C . TYR A 1 78 ? 3.049 6.719 -2.148 1.00 94.62 78 TYR A C 1
ATOM 624 O O . TYR A 1 78 ? 2.896 7.141 -3.290 1.00 94.62 78 TYR A O 1
ATOM 632 N N . ALA A 1 79 ? 4.033 7.142 -1.356 1.00 92.69 79 ALA A N 1
ATOM 633 C CA . ALA A 1 79 ? 5.080 8.045 -1.819 1.00 92.69 79 ALA A CA 1
ATOM 634 C C . ALA A 1 79 ? 6.211 7.264 -2.505 1.00 92.69 79 ALA A C 1
ATOM 636 O O . ALA A 1 79 ? 6.575 6.179 -2.037 1.00 92.69 79 ALA A O 1
ATOM 637 N N . THR A 1 80 ? 6.761 7.837 -3.575 1.00 83.06 80 THR A N 1
ATOM 638 C CA . THR A 1 80 ? 7.914 7.323 -4.339 1.00 83.06 80 THR A CA 1
ATOM 639 C C . THR A 1 80 ? 9.212 8.008 -3.947 1.00 83.06 80 THR A C 1
ATOM 641 O O . THR A 1 80 ? 9.183 9.254 -3.810 1.00 83.06 80 THR A O 1
#

pLDDT: mean 87.01, std 10.97, range [57.62, 97.44]

Solvent-accessible surface area (backbone atoms only — not comparable to full-atom values): 5054 Å² total; per-residue (Å²): 112,69,69,61,51,53,52,51,51,51,51,54,54,52,53,59,60,71,66,58,73,70,65,85,77,52,80,60,56,59,92,91,49,53,70,98,59,67,68,80,82,45,53,92,50,38,42,74,89,56,56,41,58,47,91,93,38,83,58,31,31,32,27,39,43,49,87,44,92,99,51,83,72,53,71,50,77,47,76,112

Radius of gyration: 21.39 Å; Cα contacts (8 Å, |Δi|>4): 72; chains: 1; bounding box: 22×56×50 Å

Secondary structure (DSSP, 8-state):
-HHHHHHHHHHHHHHHHHTS--GGGS-SEETTEETT--GGGGTTTEEEEEEEEETTEEEEEEEEEPPBTTB---EEEEE-

Sequence (80 aa):
MKTRLILFVNFLVFIWVTGVSFANEAPHQVGVFILNHNIANFKDYVIMETALPIRHIENIEEVEIKPIEGIKSGLIAYAT

Nearest PDB structures (foldseek):
  7w5a-assembly1_Z  TM=6.147E-01  e=4.337E+00  Homo sapiens
  6qdv-assembly1_F  TM=6.194E-01  e=5.929E+00  Homo sapiens
  7w5b-assembly1_Z  TM=6.194E-01  e=5.929E+00  Homo sapiens
  2ya3-assembly1_B  TM=3.384E-01  e=1.097E+00  Homo sapiens
  2y8q-assembly1_B  TM=3.414E-01  e=1.698E+00  Homo sapiens